Protein AF-H0AAT8-F1 (afdb_monomer)

Radius of gyration: 19.12 Å; Cα contacts (8 Å, |Δi|>4): 166; chains: 1; bounding box: 46×28×53 Å

Structure (mmCIF, N/CA/C/O backbone):
data_AF-H0AAT8-F1
#
_entry.id   AF-H0AAT8-F1
#
loop_
_atom_site.group_PDB
_atom_site.id
_atom_site.type_symbol
_atom_site.label_atom_id
_atom_site.label_alt_id
_atom_site.label_comp_id
_atom_site.label_asym_id
_atom_site.label_entity_id
_atom_site.label_seq_id
_atom_site.pdbx_PDB_ins_code
_atom_site.Cartn_x
_atom_site.Cartn_y
_atom_site.Cartn_z
_atom_site.occupancy
_atom_site.B_iso_or_equiv
_atom_site.auth_seq_id
_atom_site.auth_comp_id
_atom_site.auth_asym_id
_atom_site.auth_atom_id
_atom_site.pdbx_PDB_model_num
ATOM 1 N N . MET A 1 1 ? 28.152 -12.331 -23.066 1.00 56.78 1 MET A N 1
ATOM 2 C CA . MET A 1 1 ? 27.597 -12.400 -21.695 1.00 56.78 1 MET A CA 1
ATOM 3 C C . MET A 1 1 ? 26.799 -11.147 -21.326 1.00 56.78 1 MET A C 1
ATOM 5 O O . MET A 1 1 ? 25.687 -11.309 -20.855 1.00 56.78 1 MET A O 1
ATOM 9 N N . GLY A 1 2 ? 27.285 -9.927 -21.614 1.00 63.47 2 GLY A N 1
ATOM 10 C CA . GLY A 1 2 ? 26.558 -8.679 -21.300 1.00 63.47 2 GLY A CA 1
ATOM 11 C C . GLY A 1 2 ? 25.195 -8.496 -21.989 1.00 63.47 2 GLY A C 1
ATOM 12 O O . GLY A 1 2 ? 24.246 -8.099 -21.330 1.00 63.47 2 GLY A O 1
ATOM 13 N N . LYS A 1 3 ? 25.063 -8.867 -23.273 1.00 68.31 3 LYS A N 1
ATOM 14 C CA . LYS A 1 3 ? 23.807 -8.696 -24.032 1.00 68.31 3 LYS A CA 1
ATOM 15 C C . LYS A 1 3 ? 22.627 -9.504 -23.462 1.00 68.31 3 LYS A C 1
ATOM 17 O O . LYS A 1 3 ? 21.559 -8.958 -23.262 1.00 68.31 3 LYS A O 1
ATOM 22 N N . VAL A 1 4 ? 22.867 -10.760 -23.072 1.00 71.00 4 VAL A N 1
ATOM 23 C CA . VAL A 1 4 ? 21.842 -11.650 -22.481 1.00 71.00 4 VAL A CA 1
ATOM 24 C C . VAL A 1 4 ? 21.338 -11.143 -21.124 1.00 71.00 4 VAL A C 1
ATOM 26 O O . VAL A 1 4 ? 20.175 -11.326 -20.785 1.00 71.00 4 VAL A O 1
ATOM 29 N N . LEU A 1 5 ? 22.211 -10.519 -20.326 1.00 75.75 5 LEU A N 1
ATOM 30 C CA . LEU A 1 5 ? 21.809 -9.896 -19.063 1.00 75.75 5 LEU A CA 1
ATOM 31 C C . LEU A 1 5 ? 20.977 -8.636 -19.309 1.00 75.75 5 LEU A C 1
ATOM 33 O O . LEU A 1 5 ? 20.021 -8.413 -18.584 1.00 75.75 5 LEU A O 1
ATOM 37 N N . GLN A 1 6 ? 21.318 -7.848 -20.327 1.00 75.88 6 GLN A N 1
ATOM 38 C CA . GLN A 1 6 ? 20.589 -6.633 -20.673 1.00 75.88 6 GLN A CA 1
ATOM 39 C C . GLN A 1 6 ? 19.187 -6.931 -21.226 1.00 75.88 6 GLN A C 1
ATOM 41 O O . GLN A 1 6 ? 18.229 -6.343 -20.740 1.00 75.88 6 GLN A O 1
ATOM 46 N N . ASP A 1 7 ? 19.051 -7.909 -22.128 1.00 78.25 7 ASP A N 1
ATOM 47 C CA . ASP A 1 7 ? 17.751 -8.309 -22.691 1.00 78.25 7 ASP A CA 1
ATOM 48 C C . ASP A 1 7 ? 16.768 -8.745 -21.578 1.00 78.25 7 ASP A C 1
ATOM 50 O O . ASP A 1 7 ? 15.628 -8.292 -21.519 1.00 78.25 7 ASP A O 1
ATOM 54 N N . ARG A 1 8 ? 17.246 -9.533 -20.602 1.00 88.69 8 ARG A N 1
ATOM 55 C CA . ARG A 1 8 ? 16.446 -9.959 -19.435 1.00 88.69 8 ARG A CA 1
ATOM 56 C C . ARG A 1 8 ? 16.063 -8.816 -18.492 1.00 88.69 8 ARG A C 1
ATOM 58 O O . ARG A 1 8 ? 15.093 -8.934 -17.748 1.00 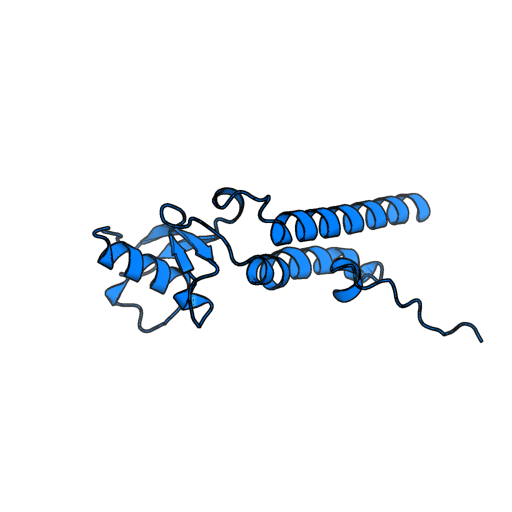88.69 8 ARG A O 1
ATOM 65 N N . ILE A 1 9 ? 16.857 -7.749 -18.454 1.00 91.25 9 ILE A N 1
ATOM 66 C CA . ILE A 1 9 ? 16.570 -6.568 -17.632 1.00 91.25 9 ILE A CA 1
ATOM 67 C C . ILE A 1 9 ? 15.490 -5.710 -18.285 1.00 91.25 9 ILE A C 1
ATOM 69 O O . ILE A 1 9 ? 14.638 -5.176 -17.577 1.00 91.25 9 ILE A O 1
ATOM 73 N N . ASP A 1 10 ? 15.499 -5.612 -19.611 1.00 89.94 10 ASP A N 1
ATOM 74 C CA . ASP A 1 10 ? 14.455 -4.911 -20.350 1.00 89.94 10 ASP A CA 1
ATOM 75 C C . ASP A 1 10 ? 13.112 -5.649 -20.218 1.00 89.94 10 ASP A C 1
ATOM 77 O O . ASP A 1 10 ? 12.110 -5.020 -19.887 1.00 89.94 10 ASP A O 1
ATOM 81 N N . GLU A 1 11 ? 13.105 -6.984 -20.324 1.00 92.81 11 GLU A N 1
ATOM 82 C CA . GLU A 1 11 ? 11.926 -7.812 -20.011 1.00 92.81 11 GLU A CA 1
ATOM 83 C C 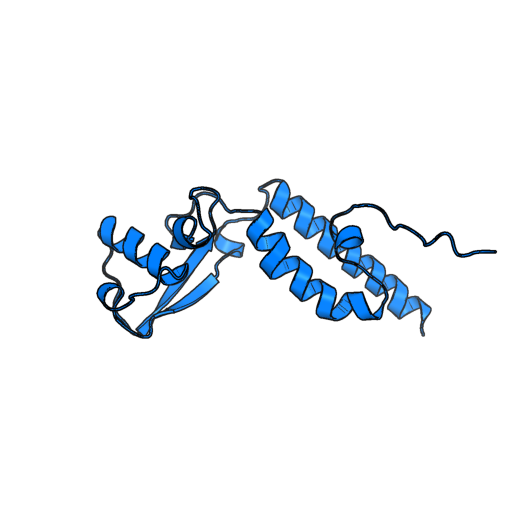. GLU A 1 11 ? 11.415 -7.563 -18.581 1.00 92.81 11 GLU A C 1
ATOM 85 O O . GLU A 1 11 ? 10.229 -7.321 -18.373 1.00 92.81 11 GLU A O 1
ATOM 90 N N . ALA A 1 12 ? 12.310 -7.534 -17.586 1.00 93.56 12 ALA A N 1
ATOM 91 C CA . ALA A 1 12 ? 11.928 -7.249 -16.203 1.00 93.56 12 ALA A CA 1
ATOM 92 C C . ALA A 1 12 ? 11.320 -5.844 -16.025 1.00 93.56 12 ALA A C 1
ATOM 94 O O . ALA A 1 12 ? 10.436 -5.655 -15.190 1.00 93.56 12 ALA A O 1
ATOM 95 N N . ALA A 1 13 ? 11.776 -4.848 -16.790 1.00 94.38 13 ALA A N 1
ATOM 96 C CA . ALA A 1 13 ? 11.188 -3.513 -16.770 1.00 94.38 13 ALA A CA 1
ATOM 97 C C . ALA A 1 13 ? 9.781 -3.490 -17.393 1.00 94.38 13 ALA A C 1
ATOM 99 O O . ALA A 1 13 ? 8.911 -2.782 -16.884 1.00 94.38 13 ALA A O 1
ATOM 100 N N . GLU A 1 14 ? 9.536 -4.270 -18.449 1.00 94.56 14 GLU A N 1
ATOM 101 C CA . GLU A 1 14 ? 8.200 -4.422 -19.042 1.00 94.56 14 GLU A CA 1
ATOM 102 C C . GLU A 1 14 ? 7.217 -5.130 -18.096 1.00 94.56 14 GLU A C 1
ATOM 104 O O . GLU A 1 14 ? 6.066 -4.707 -17.977 1.00 94.56 14 GLU A O 1
ATOM 109 N N . GLU A 1 15 ? 7.666 -6.125 -17.329 1.00 95.69 15 GLU A N 1
ATOM 110 C CA . GLU A 1 15 ? 6.837 -6.764 -16.293 1.00 95.69 15 GLU A CA 1
ATOM 111 C C . GLU A 1 15 ? 6.404 -5.770 -15.202 1.00 95.69 15 GLU A C 1
ATOM 113 O O . GLU A 1 15 ? 5.251 -5.754 -14.755 1.00 95.69 15 GLU A O 1
ATOM 118 N N . VAL A 1 16 ? 7.308 -4.870 -14.799 1.00 96.50 16 VAL A N 1
ATOM 119 C CA . VAL A 1 16 ? 6.986 -3.796 -13.846 1.00 96.50 16 VAL A CA 1
ATOM 120 C C . VAL A 1 16 ? 5.930 -2.852 -14.421 1.00 96.50 16 VAL A C 1
ATOM 122 O O . VAL A 1 16 ? 4.980 -2.507 -13.717 1.00 96.50 16 VAL A O 1
ATOM 125 N N . LYS A 1 17 ? 6.057 -2.451 -15.691 1.00 95.88 17 LYS A N 1
ATOM 126 C CA . LYS A 1 17 ? 5.061 -1.596 -16.359 1.00 95.88 17 LYS A CA 1
ATOM 127 C C . LYS A 1 17 ? 3.702 -2.284 -16.448 1.00 95.88 17 LYS A C 1
ATOM 129 O O . LYS A 1 17 ? 2.701 -1.678 -16.080 1.00 95.88 17 LYS A O 1
ATOM 134 N N . THR A 1 18 ? 3.681 -3.561 -16.823 1.00 96.19 18 THR A N 1
ATOM 135 C CA . THR A 1 18 ? 2.461 -4.380 -16.895 1.00 96.19 18 THR A CA 1
ATOM 136 C C . THR A 1 18 ? 1.771 -4.460 -15.531 1.00 96.19 18 THR A C 1
ATOM 138 O O . THR A 1 18 ? 0.559 -4.277 -15.421 1.00 96.19 18 THR A O 1
ATOM 141 N N . THR A 1 19 ? 2.547 -4.636 -14.459 1.00 96.94 19 THR A N 1
ATOM 142 C CA . THR A 1 19 ? 2.032 -4.621 -13.081 1.00 96.94 19 THR A CA 1
ATOM 143 C C . THR A 1 19 ? 1.418 -3.263 -12.718 1.00 96.94 19 THR A C 1
ATOM 145 O O . THR A 1 19 ? 0.339 -3.196 -12.130 1.00 96.94 19 THR A O 1
ATOM 148 N N . ILE A 1 20 ? 2.077 -2.159 -13.087 1.00 96.94 20 ILE A N 1
ATOM 149 C CA . ILE A 1 20 ? 1.574 -0.794 -12.865 1.00 96.94 20 ILE A CA 1
ATOM 150 C C . ILE A 1 20 ? 0.266 -0.556 -13.634 1.00 96.94 20 ILE A C 1
ATOM 152 O O . ILE A 1 20 ? -0.666 0.041 -13.092 1.00 96.94 20 ILE A O 1
ATOM 156 N N . GLU A 1 21 ? 0.167 -1.026 -14.875 1.00 96.69 21 GLU A N 1
ATOM 157 C CA . GLU A 1 21 ? -1.049 -0.934 -15.688 1.00 96.69 21 GLU A CA 1
ATOM 158 C C . GLU A 1 21 ? -2.202 -1.744 -15.089 1.00 96.69 21 GLU A C 1
ATOM 160 O O . GLU A 1 21 ? -3.319 -1.227 -14.989 1.00 96.69 21 GLU A O 1
ATOM 165 N N . ALA A 1 22 ? -1.938 -2.967 -14.619 1.00 97.62 22 ALA A N 1
ATOM 166 C CA . ALA A 1 22 ? -2.928 -3.793 -13.931 1.00 97.62 22 ALA A CA 1
ATOM 167 C C . ALA A 1 22 ? -3.450 -3.106 -12.658 1.00 97.62 22 ALA A C 1
ATOM 169 O O . ALA A 1 22 ? -4.666 -3.020 -12.456 1.00 97.62 22 ALA A O 1
ATOM 170 N N . LEU A 1 23 ? -2.549 -2.535 -11.847 1.00 97.56 23 LEU A N 1
ATOM 171 C CA . LEU A 1 23 ? -2.907 -1.771 -10.651 1.00 97.56 23 LEU A CA 1
ATOM 172 C C . LEU A 1 23 ? -3.775 -0.555 -10.991 1.00 97.56 23 LEU A C 1
ATOM 174 O O . LEU A 1 23 ? -4.831 -0.378 -10.384 1.00 97.56 23 LEU A O 1
ATOM 178 N N . ASN A 1 24 ? -3.373 0.259 -11.970 1.00 96.31 24 ASN A N 1
ATOM 179 C CA . ASN A 1 24 ? -4.136 1.439 -12.390 1.00 96.31 24 ASN A CA 1
ATOM 180 C C . ASN A 1 24 ? -5.521 1.080 -12.943 1.00 96.31 24 ASN A C 1
ATOM 182 O O . ASN A 1 24 ? -6.481 1.815 -12.717 1.00 96.31 24 ASN A O 1
ATOM 186 N N . SER A 1 25 ? -5.628 -0.055 -13.635 1.00 96.31 25 SER A N 1
ATOM 187 C CA . SER A 1 25 ? -6.870 -0.509 -14.267 1.00 96.31 25 SER A CA 1
ATOM 188 C C . SER A 1 25 ? -7.853 -1.165 -13.294 1.00 96.31 25 SER A C 1
ATOM 190 O O . SER A 1 25 ? -8.987 -1.429 -13.678 1.00 96.31 25 SER A O 1
ATOM 192 N N . GLY A 1 26 ? -7.459 -1.417 -12.040 1.00 95.12 26 GLY A N 1
ATOM 193 C CA . GLY A 1 26 ? -8.315 -2.123 -11.080 1.00 95.12 26 GLY A CA 1
ATOM 194 C C . GLY A 1 26 ? -8.331 -3.644 -11.263 1.00 95.12 26 GLY A C 1
ATOM 195 O O . GLY A 1 26 ? -9.226 -4.292 -10.736 1.00 95.12 26 GLY A O 1
ATOM 196 N N . ASN A 1 27 ? -7.383 -4.206 -12.020 1.00 96.44 27 ASN A N 1
ATOM 197 C CA . ASN A 1 27 ? -7.363 -5.624 -12.403 1.00 96.44 27 ASN A CA 1
ATOM 198 C C . ASN A 1 27 ? -6.558 -6.507 -11.432 1.00 96.44 27 ASN A C 1
ATOM 200 O O . ASN A 1 27 ? -6.211 -7.633 -11.779 1.00 96.44 27 ASN A O 1
ATOM 204 N N . VAL A 1 28 ? -6.221 -5.991 -10.250 1.00 97.25 28 VAL A N 1
ATOM 205 C CA . VAL A 1 28 ? -5.527 -6.734 -9.190 1.00 97.25 28 VAL A CA 1
ATOM 206 C C . VAL A 1 28 ? -6.513 -6.987 -8.056 1.00 97.25 28 VAL A C 1
ATOM 208 O O . VAL A 1 28 ? -7.252 -6.078 -7.676 1.00 97.25 28 VAL A O 1
ATOM 211 N N . ASP A 1 29 ? -6.542 -8.209 -7.529 1.00 97.19 29 ASP A N 1
ATOM 212 C CA . ASP A 1 29 ? -7.391 -8.538 -6.387 1.00 97.19 29 ASP A CA 1
ATOM 213 C C . ASP A 1 29 ? -6.876 -7.823 -5.125 1.00 97.19 29 ASP A C 1
ATOM 215 O O . ASP A 1 29 ? -5.669 -7.707 -4.900 1.00 97.19 29 ASP A O 1
ATOM 219 N N . VAL A 1 30 ? -7.786 -7.340 -4.279 1.00 96.56 30 VAL A N 1
ATOM 220 C CA . VAL A 1 30 ? -7.428 -6.752 -2.980 1.00 96.56 30 VAL A CA 1
ATOM 221 C C . VAL A 1 30 ? -6.694 -7.758 -2.090 1.00 96.56 30 VAL A C 1
ATOM 223 O O . VAL A 1 30 ? -5.814 -7.363 -1.324 1.00 96.56 30 VAL A O 1
ATOM 226 N N . GLU A 1 31 ? -6.990 -9.052 -2.235 1.00 96.69 31 GLU A N 1
ATOM 227 C CA . GLU A 1 31 ? -6.315 -10.132 -1.514 1.00 96.69 31 GLU A CA 1
ATOM 228 C C . GLU A 1 31 ? -4.822 -10.235 -1.869 1.00 96.69 31 GLU A C 1
ATOM 230 O O . GLU A 1 31 ? -4.009 -10.607 -1.019 1.00 96.69 31 GLU A O 1
ATOM 235 N N . ASP A 1 32 ? -4.421 -9.832 -3.075 1.00 96.69 32 ASP A N 1
ATOM 236 C CA . ASP A 1 32 ? -3.012 -9.810 -3.489 1.00 96.69 32 ASP A CA 1
ATOM 237 C C . ASP A 1 32 ? -2.256 -8.583 -2.942 1.00 96.69 32 ASP A C 1
ATOM 239 O O . ASP A 1 32 ? -1.031 -8.496 -3.039 1.00 96.69 32 ASP A O 1
ATOM 243 N N . LEU A 1 33 ? -2.972 -7.631 -2.332 1.00 97.62 33 LEU A N 1
ATOM 244 C CA . LEU A 1 33 ? -2.450 -6.346 -1.849 1.00 97.62 33 LEU A CA 1
ATOM 245 C C . LEU A 1 33 ? -2.399 -6.238 -0.319 1.00 97.62 33 LEU A C 1
ATOM 247 O O . LEU A 1 33 ? -2.195 -5.144 0.231 1.00 97.62 33 LEU A O 1
ATOM 251 N N . LYS A 1 34 ? -2.557 -7.372 0.369 1.00 97.81 34 LYS A N 1
ATOM 252 C CA . LYS A 1 34 ? -2.523 -7.476 1.828 1.00 97.81 34 LYS A CA 1
ATOM 253 C C . LYS A 1 34 ? -1.189 -7.032 2.411 1.00 97.81 34 LYS A C 1
ATOM 255 O O . LYS A 1 34 ? -0.127 -7.564 2.088 1.00 97.81 34 LYS A O 1
ATOM 260 N N . ILE A 1 35 ? -1.261 -6.104 3.357 1.00 97.94 35 ILE A N 1
ATOM 261 C CA . ILE A 1 35 ? -0.137 -5.702 4.194 1.00 97.94 35 ILE A CA 1
ATOM 262 C C . ILE A 1 35 ? -0.338 -6.333 5.566 1.00 97.94 35 ILE A C 1
ATOM 264 O O . ILE A 1 35 ? -1.280 -5.996 6.279 1.00 97.94 35 ILE A O 1
ATOM 268 N N . TYR A 1 36 ? 0.565 -7.232 5.945 1.00 97.19 36 TYR A N 1
ATOM 269 C CA . TYR A 1 36 ? 0.529 -7.888 7.248 1.00 97.19 36 TYR A CA 1
ATOM 270 C C . TYR A 1 36 ? 1.270 -7.066 8.297 1.00 97.19 36 TYR A C 1
ATOM 272 O O . TYR A 1 36 ? 2.350 -6.528 8.042 1.00 97.19 36 TYR A O 1
ATOM 280 N N . THR A 1 37 ? 0.724 -7.012 9.507 1.00 94.75 37 THR A N 1
ATOM 281 C CA . THR A 1 37 ? 1.433 -6.498 10.679 1.00 94.75 37 THR A CA 1
ATOM 282 C C . THR A 1 37 ? 0.956 -7.189 11.944 1.00 94.75 37 THR A C 1
ATOM 284 O O . THR A 1 37 ? -0.197 -7.599 12.038 1.00 94.75 37 THR A O 1
ATOM 287 N N . THR A 1 38 ? 1.823 -7.260 12.948 1.00 93.69 38 THR A N 1
ATOM 288 C CA . THR A 1 38 ? 1.450 -7.715 14.289 1.00 93.69 38 THR A CA 1
ATOM 289 C C . THR A 1 38 ? 1.219 -6.512 15.190 1.00 93.69 38 THR A C 1
ATOM 291 O O . THR A 1 38 ? 2.052 -5.604 15.247 1.00 93.69 38 THR A O 1
ATOM 294 N N . LEU A 1 39 ? 0.083 -6.495 15.885 1.00 89.88 39 LEU A N 1
ATOM 295 C CA . LEU A 1 39 ? -0.193 -5.502 16.915 1.00 89.88 39 LEU A CA 1
ATOM 296 C C . LEU A 1 39 ? 0.670 -5.807 18.137 1.00 89.88 39 LEU A C 1
ATOM 298 O O . LEU A 1 39 ? 0.674 -6.918 18.643 1.00 89.88 39 LEU A O 1
ATOM 302 N N . THR A 1 40 ? 1.419 -4.830 18.621 1.00 87.19 40 THR A N 1
ATOM 303 C CA . THR A 1 40 ? 2.298 -4.979 19.792 1.00 87.19 40 THR A CA 1
ATOM 304 C C . THR A 1 40 ? 1.633 -4.551 21.095 1.00 87.19 40 THR A C 1
ATOM 306 O O . THR A 1 40 ? 2.213 -4.717 22.163 1.00 87.19 40 THR A O 1
ATOM 309 N N . LYS A 1 41 ? 0.441 -3.960 21.009 1.00 86.00 41 LYS A N 1
ATOM 310 C CA . LYS A 1 41 ? -0.377 -3.504 22.133 1.00 86.00 41 LYS A CA 1
ATOM 311 C C . LYS A 1 41 ? -1.845 -3.415 21.705 1.00 86.00 41 LYS A C 1
ATOM 313 O O . LYS A 1 41 ? -2.115 -3.515 20.505 1.00 86.00 41 LYS A O 1
ATOM 318 N N . PRO A 1 42 ? -2.787 -3.231 22.640 1.00 81.81 42 PRO A N 1
ATOM 319 C CA . PRO A 1 42 ? -4.191 -3.047 22.301 1.00 81.81 42 PRO A CA 1
ATOM 320 C C . PRO A 1 42 ? -4.422 -1.819 21.400 1.00 81.81 42 PRO A C 1
ATOM 322 O O . PRO A 1 42 ? -3.723 -0.809 21.556 1.00 81.81 42 PRO A O 1
ATOM 325 N N . PRO A 1 43 ? -5.413 -1.857 20.488 1.00 75.75 43 PRO A N 1
ATOM 326 C CA . PRO A 1 43 ? -5.755 -0.745 19.589 1.00 75.75 43 PRO A CA 1
ATOM 327 C C . PRO A 1 43 ? -5.986 0.594 20.307 1.00 75.75 43 PRO A C 1
ATOM 329 O O . PRO A 1 43 ? -5.566 1.652 19.825 1.00 75.75 43 PRO A O 1
ATOM 332 N N . GLU A 1 44 ? -6.583 0.535 21.498 1.00 79.62 44 GLU A N 1
ATOM 333 C CA . GLU A 1 44 ? -6.878 1.669 22.381 1.00 79.62 44 GLU A CA 1
ATOM 334 C C . GLU A 1 44 ? -5.615 2.386 22.895 1.00 79.62 44 GLU A C 1
ATOM 336 O O . GLU A 1 44 ? -5.624 3.597 23.117 1.00 79.62 44 GLU A O 1
ATOM 341 N N . GLU A 1 45 ? -4.496 1.668 23.027 1.00 83.69 45 GLU A N 1
ATOM 342 C CA . GLU A 1 45 ? -3.228 2.198 23.544 1.00 83.69 45 GLU A CA 1
ATOM 343 C C . GLU A 1 45 ? -2.345 2.839 22.457 1.00 83.69 45 GLU A C 1
ATOM 345 O O . GLU A 1 45 ? -1.253 3.374 22.722 1.00 83.69 45 GLU A O 1
ATOM 350 N N . TYR A 1 46 ? -2.769 2.786 21.194 1.00 79.88 46 TYR A N 1
ATOM 351 C CA . TYR A 1 46 ? -2.080 3.486 20.118 1.00 79.88 46 TYR A CA 1
ATOM 352 C C . TYR A 1 46 ? -2.513 4.953 20.053 1.00 79.88 46 TYR A C 1
ATOM 354 O O . TYR A 1 46 ? -3.535 5.309 19.464 1.00 79.88 46 TYR A O 1
ATOM 362 N N . GLY A 1 47 ? -1.646 5.827 20.571 1.00 70.38 47 GLY A N 1
ATOM 363 C CA . GLY A 1 47 ? -1.722 7.276 20.351 1.00 70.38 47 GLY A CA 1
ATOM 364 C C . GLY A 1 47 ? -1.336 7.723 18.933 1.00 70.38 47 GLY A C 1
ATOM 365 O O . GLY A 1 47 ? -1.391 8.912 18.635 1.00 70.38 47 GLY A O 1
ATOM 366 N N . SER A 1 48 ? -0.916 6.795 18.063 1.00 73.44 48 SER A N 1
ATOM 367 C CA . SER A 1 48 ? -0.570 7.077 16.671 1.00 73.44 48 SER A CA 1
ATOM 368 C C . SER A 1 48 ? -1.748 6.824 15.733 1.00 73.44 48 SER A C 1
ATOM 370 O O . SER A 1 48 ? -2.549 5.911 15.926 1.00 73.44 48 SER A O 1
ATOM 372 N N . THR A 1 49 ? -1.802 7.608 14.661 1.00 82.00 49 THR A N 1
ATOM 373 C CA . THR A 1 49 ? -2.697 7.414 13.517 1.00 82.00 49 THR A CA 1
ATOM 374 C C . THR A 1 49 ? -2.004 6.561 12.458 1.00 82.00 49 THR A C 1
ATOM 376 O O . THR A 1 49 ? -1.986 6.922 11.290 1.00 82.00 49 THR A O 1
ATOM 379 N N . ALA A 1 50 ? -1.319 5.476 12.831 1.00 91.00 50 ALA A N 1
ATOM 380 C CA . ALA A 1 50 ? -0.661 4.622 11.838 1.00 91.00 50 ALA A CA 1
ATOM 381 C C . ALA A 1 50 ? -1.710 3.835 11.018 1.00 91.00 50 ALA A C 1
ATOM 383 O O . ALA A 1 50 ? -2.765 3.515 11.564 1.00 91.00 50 ALA A O 1
ATOM 384 N N . PRO A 1 51 ? -1.439 3.467 9.750 1.00 94.56 51 PRO A N 1
ATOM 385 C CA . PRO A 1 51 ? -2.438 2.817 8.896 1.00 94.56 51 PRO A CA 1
ATOM 386 C C . PRO A 1 51 ? -3.055 1.550 9.491 1.00 94.56 51 PRO A C 1
ATOM 388 O O . PRO A 1 51 ? -4.271 1.436 9.583 1.00 94.56 51 PRO A O 1
ATOM 391 N N . HIS A 1 52 ? -2.228 0.636 9.991 1.00 93.06 52 HIS A N 1
ATOM 392 C CA . HIS A 1 52 ? -2.713 -0.586 10.628 1.00 93.06 52 HIS A CA 1
ATOM 393 C C . HIS A 1 52 ? -3.540 -0.331 11.895 1.00 93.06 52 HIS A C 1
ATOM 395 O O . HIS A 1 52 ? -4.498 -1.049 12.155 1.00 93.06 52 HIS A O 1
ATOM 401 N N . VAL A 1 53 ? -3.202 0.704 12.669 1.00 92.50 53 VAL A N 1
ATOM 402 C CA . VAL A 1 53 ? -3.958 1.084 13.870 1.00 92.50 53 VAL A CA 1
ATOM 403 C C . VAL A 1 53 ? -5.340 1.599 13.481 1.00 92.50 53 VAL A C 1
ATOM 405 O O . VAL A 1 53 ? -6.333 1.191 14.073 1.00 92.50 53 VAL A O 1
ATOM 408 N N . GLU A 1 54 ? -5.422 2.481 12.482 1.00 93.62 54 GLU A N 1
ATOM 409 C CA . GLU A 1 54 ? -6.706 3.016 12.018 1.00 93.62 54 GLU A CA 1
ATOM 410 C C . GLU A 1 54 ? -7.581 1.936 11.377 1.00 93.62 54 GLU A C 1
ATOM 412 O O . GLU A 1 54 ? -8.783 1.896 11.643 1.00 93.62 54 GLU A O 1
ATOM 417 N N . ALA A 1 55 ? -6.993 1.009 10.615 1.00 95.56 55 ALA A N 1
ATOM 418 C CA . ALA A 1 55 ? -7.711 -0.146 10.079 1.00 95.56 55 ALA A CA 1
ATOM 419 C C . ALA A 1 55 ? -8.367 -0.976 11.197 1.00 95.56 55 ALA A C 1
ATOM 421 O O . ALA A 1 55 ? -9.547 -1.319 11.104 1.00 95.56 55 ALA A O 1
ATOM 422 N N . VAL A 1 56 ? -7.633 -1.239 12.282 1.00 94.50 56 VAL A N 1
ATOM 423 C CA . VAL A 1 56 ? -8.145 -1.989 13.436 1.00 94.50 56 VAL A CA 1
ATOM 424 C C . VAL A 1 56 ? -9.196 -1.190 14.210 1.00 94.50 56 VAL A C 1
ATOM 426 O O . VAL A 1 56 ? -10.278 -1.707 14.461 1.00 94.50 56 VAL A O 1
ATOM 429 N N . LYS A 1 57 ? -8.966 0.098 14.491 1.00 92.50 57 LYS A N 1
ATOM 430 C CA . LYS A 1 57 ? -9.963 0.966 15.151 1.00 92.50 57 LYS A CA 1
ATOM 431 C C . LYS A 1 57 ? -11.280 1.037 14.374 1.00 92.50 57 LYS A C 1
ATOM 433 O O . LYS A 1 57 ? -12.356 1.132 14.963 1.00 92.50 57 LYS A O 1
ATOM 438 N N . LYS A 1 58 ? -11.229 1.037 13.039 1.00 94.06 58 LYS A N 1
ATOM 439 C CA . LYS A 1 58 ? -12.434 0.979 12.198 1.00 94.06 58 LYS A CA 1
ATOM 440 C C . LYS A 1 58 ? -13.135 -0.372 12.291 1.00 94.06 58 LYS A C 1
ATOM 442 O O . LYS A 1 58 ? -14.361 -0.399 12.338 1.00 94.06 58 LYS A O 1
ATOM 447 N N . ALA A 1 59 ? -12.375 -1.460 12.317 1.00 95.25 59 ALA A N 1
ATOM 448 C CA . ALA A 1 59 ? -12.900 -2.806 12.492 1.00 95.25 59 ALA A CA 1
ATOM 449 C C . ALA A 1 59 ? -13.600 -2.977 13.853 1.00 95.25 59 ALA A C 1
ATOM 451 O O . ALA A 1 59 ? -14.729 -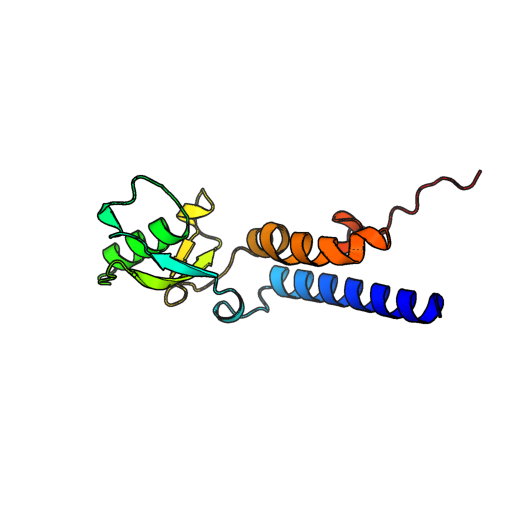3.461 13.905 1.00 95.25 59 ALA A O 1
ATOM 452 N N . GLU A 1 60 ? -13.019 -2.458 14.936 1.00 93.25 60 GLU A N 1
ATOM 453 C CA . GLU A 1 60 ? -13.645 -2.456 16.268 1.00 93.25 60 GLU A CA 1
ATOM 454 C C . GLU A 1 60 ? -14.957 -1.663 16.291 1.00 93.25 60 GLU A C 1
ATOM 456 O O . GLU A 1 60 ? -15.967 -2.122 16.823 1.00 93.25 60 GLU A O 1
ATOM 461 N N . LYS A 1 61 ? -15.004 -0.507 15.612 1.00 93.62 61 LYS A N 1
ATOM 462 C CA . LYS A 1 61 ? -16.254 0.257 15.428 1.00 93.62 61 LYS A CA 1
ATOM 463 C C . LYS A 1 61 ? -17.322 -0.512 14.642 1.00 93.62 61 LYS A C 1
ATOM 465 O O . LYS A 1 61 ? -18.498 -0.171 14.744 1.00 93.62 61 LYS A O 1
ATOM 470 N N . ARG A 1 62 ? -16.931 -1.520 13.853 1.00 96.25 62 ARG A N 1
ATOM 4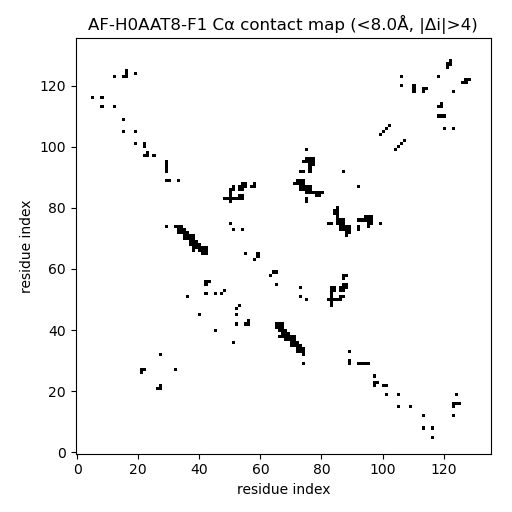71 C CA . ARG A 1 62 ? -17.831 -2.434 13.128 1.00 96.25 62 ARG A CA 1
ATOM 472 C C . ARG A 1 62 ? -18.199 -3.681 13.943 1.00 96.25 62 ARG A C 1
ATOM 474 O O . ARG A 1 62 ? -18.996 -4.482 13.462 1.00 96.25 62 ARG A O 1
ATOM 481 N N . GLY A 1 63 ? -17.685 -3.816 15.167 1.00 95.31 63 GLY A N 1
ATOM 482 C CA . GLY A 1 63 ? -18.006 -4.904 16.091 1.00 95.31 63 GLY A CA 1
ATOM 483 C C . GLY A 1 63 ? -16.973 -6.027 16.151 1.00 95.31 63 GLY A C 1
ATOM 484 O O . GLY A 1 63 ? -17.233 -7.033 16.808 1.00 95.31 63 GLY A O 1
ATOM 485 N N . ASP A 1 64 ? -15.820 -5.879 15.496 1.00 94.19 64 ASP A N 1
ATOM 486 C CA . ASP A 1 64 ? -14.722 -6.825 15.684 1.00 94.19 64 ASP A CA 1
ATOM 487 C C . ASP A 1 64 ? -14.081 -6.676 17.067 1.00 94.19 64 ASP A C 1
ATOM 489 O O . ASP A 1 64 ? -14.018 -5.585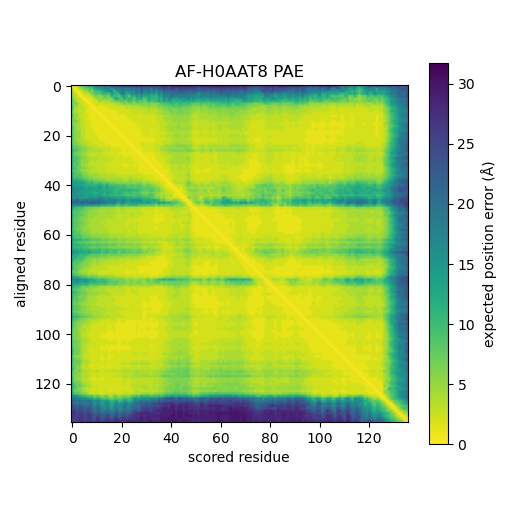 17.630 1.00 94.19 64 ASP A O 1
ATOM 493 N N . SER A 1 65 ? -13.541 -7.778 17.582 1.00 92.06 65 SER A N 1
ATOM 494 C CA . SER A 1 65 ? -12.673 -7.785 18.758 1.00 92.06 65 SER A CA 1
ATOM 495 C C . SER A 1 65 ? -11.298 -8.281 18.328 1.00 92.06 65 SER A C 1
ATOM 497 O O . SER A 1 65 ? -11.175 -9.392 17.809 1.00 92.06 65 SER A O 1
ATOM 499 N N . ILE A 1 66 ? -10.285 -7.423 18.463 1.00 90.75 66 ILE A N 1
ATOM 500 C CA . ILE A 1 66 ? -8.919 -7.694 18.012 1.00 90.75 66 ILE A CA 1
ATOM 501 C C . ILE A 1 66 ? -7.980 -7.456 19.187 1.00 90.75 66 ILE A C 1
ATOM 503 O O . ILE A 1 66 ? -7.831 -6.337 19.672 1.00 90.75 66 ILE A O 1
ATOM 507 N N . GLU A 1 67 ? -7.341 -8.526 19.643 1.00 88.06 67 GLU A N 1
ATOM 508 C CA . GLU A 1 67 ? -6.440 -8.475 20.786 1.00 88.06 67 GLU A CA 1
ATOM 509 C C . GLU A 1 67 ? -5.034 -8.017 20.378 1.00 88.06 67 GLU A C 1
ATOM 511 O O . GLU A 1 67 ? -4.619 -8.117 19.215 1.00 88.06 67 GLU A O 1
ATOM 516 N N . ALA A 1 68 ? -4.270 -7.544 21.363 1.00 87.88 68 ALA A N 1
ATOM 517 C CA . ALA A 1 68 ? -2.834 -7.356 21.203 1.00 87.88 68 ALA A CA 1
ATOM 518 C C . ALA A 1 68 ? -2.161 -8.667 20.760 1.00 87.88 68 ALA A C 1
ATOM 520 O O . ALA A 1 68 ? -2.703 -9.753 20.937 1.00 87.88 68 ALA A O 1
ATOM 521 N N . GLU A 1 69 ? -0.976 -8.561 20.163 1.00 90.50 69 GLU A N 1
ATOM 522 C CA . GLU A 1 69 ? -0.182 -9.697 19.666 1.00 90.50 69 GLU A CA 1
ATOM 523 C C . GLU A 1 69 ? -0.821 -10.461 18.492 1.00 90.50 69 GLU A C 1
ATOM 525 O O . GLU A 1 69 ? -0.235 -11.405 17.963 1.00 90.50 69 GLU A O 1
ATOM 530 N N . THR A 1 70 ? -1.971 -9.995 17.997 1.00 91.94 70 THR A N 1
ATOM 531 C CA . THR A 1 70 ? -2.620 -10.529 16.798 1.00 91.94 70 THR A CA 1
ATOM 532 C C . THR A 1 70 ? -1.949 -10.000 15.532 1.00 91.94 70 THR A C 1
ATOM 534 O O . THR A 1 70 ? -1.698 -8.797 15.390 1.00 91.94 70 THR A O 1
ATOM 537 N N . THR A 1 71 ? -1.687 -10.893 14.574 1.00 95.75 71 THR A N 1
ATOM 538 C CA . THR A 1 71 ? -1.356 -10.503 13.199 1.00 95.75 71 THR A CA 1
ATOM 539 C C . THR A 1 71 ? -2.636 -10.195 12.438 1.00 95.75 71 THR A C 1
ATOM 541 O O . THR A 1 71 ? -3.520 -11.039 12.331 1.00 95.75 71 THR A O 1
ATOM 544 N N . VAL A 1 72 ? -2.706 -8.989 11.887 1.00 96.19 72 VAL A N 1
ATOM 545 C CA . VAL A 1 72 ? -3.797 -8.532 11.029 1.00 96.19 72 VAL A CA 1
ATOM 546 C C . VAL A 1 72 ? -3.263 -8.208 9.643 1.00 96.19 72 VAL A C 1
ATOM 548 O O . VAL A 1 72 ? -2.095 -7.839 9.478 1.00 96.19 72 VAL A O 1
ATOM 551 N N . ASP A 1 73 ? -4.136 -8.306 8.654 1.00 98.00 73 ASP A N 1
ATOM 552 C CA . ASP A 1 73 ? -3.890 -7.857 7.296 1.00 98.00 73 ASP A CA 1
ATOM 553 C C . ASP A 1 73 ? -4.832 -6.712 6.919 1.00 98.00 73 ASP A C 1
ATOM 555 O O . ASP A 1 73 ? -6.016 -6.689 7.268 1.00 98.00 73 ASP A O 1
ATOM 559 N N . TYR A 1 74 ? -4.271 -5.721 6.236 1.00 97.88 74 TYR A N 1
ATOM 560 C CA . TYR A 1 74 ? -4.992 -4.528 5.818 1.00 97.88 74 TYR A CA 1
ATOM 561 C C . TYR A 1 74 ? -4.573 -4.088 4.417 1.00 97.88 74 TYR A C 1
ATOM 563 O O . TYR A 1 74 ? -3.492 -4.423 3.928 1.00 97.88 74 TYR A O 1
ATOM 571 N N . VAL A 1 75 ? -5.433 -3.291 3.792 1.00 98.25 75 VAL A N 1
ATOM 572 C CA . VAL A 1 75 ? -5.254 -2.715 2.458 1.00 98.25 75 VAL A CA 1
ATOM 573 C C . VAL A 1 75 ? -5.425 -1.201 2.542 1.00 98.25 75 VAL A C 1
ATOM 575 O O . VAL A 1 75 ? -6.224 -0.688 3.332 1.00 98.25 75 VAL A O 1
ATOM 578 N N . ILE A 1 76 ? -4.668 -0.462 1.729 1.00 98.44 76 ILE A N 1
ATOM 579 C CA . ILE A 1 76 ? -4.886 0.978 1.552 1.00 98.44 76 ILE A CA 1
ATOM 580 C C . ILE A 1 76 ? -5.915 1.181 0.444 1.00 98.44 76 ILE A C 1
ATOM 582 O O . ILE A 1 76 ? -5.638 0.941 -0.729 1.00 98.44 76 ILE A O 1
ATOM 586 N N . THR A 1 77 ? -7.106 1.629 0.824 1.00 97.75 77 THR A N 1
ATOM 587 C CA . THR A 1 77 ? -8.245 1.871 -0.072 1.00 97.75 77 THR A CA 1
ATOM 588 C C . THR A 1 77 ? -8.238 3.296 -0.632 1.00 97.75 77 THR A C 1
ATOM 590 O O . THR A 1 77 ? -7.464 4.151 -0.207 1.00 97.75 77 THR A O 1
ATOM 593 N N . ARG A 1 78 ? -9.120 3.611 -1.585 1.00 93.94 78 ARG A N 1
ATOM 594 C CA . ARG A 1 78 ? -9.231 4.974 -2.144 1.00 93.94 78 ARG A CA 1
ATOM 595 C C . ARG A 1 78 ? -9.941 5.960 -1.204 1.00 93.94 78 ARG A C 1
ATOM 597 O O . ARG A 1 78 ? -9.858 7.168 -1.422 1.00 93.94 78 ARG A O 1
ATOM 604 N N . GLY A 1 79 ? -10.649 5.478 -0.180 1.00 84.44 79 GLY A N 1
ATOM 605 C CA . GLY A 1 79 ? -11.518 6.294 0.671 1.00 84.44 79 GLY A CA 1
ATOM 606 C C . GLY A 1 79 ? -10.808 6.868 1.895 1.00 84.44 79 GLY A C 1
ATOM 607 O O . GLY A 1 79 ? -10.495 6.133 2.817 1.00 84.44 79 GLY A O 1
ATOM 608 N N . GLY A 1 80 ? -10.594 8.185 1.948 1.00 89.25 80 GLY A N 1
ATOM 609 C CA . GLY A 1 80 ? -9.995 8.855 3.112 1.00 89.25 80 GLY A CA 1
ATOM 610 C C . GLY A 1 80 ? -9.162 10.080 2.736 1.00 89.25 80 GLY A C 1
ATOM 611 O O . GLY A 1 80 ? -8.918 10.332 1.556 1.00 89.25 80 GLY A O 1
ATOM 612 N N . LYS A 1 81 ? -8.730 10.864 3.734 1.00 90.81 81 LYS A N 1
ATOM 613 C CA . LYS A 1 81 ? -7.910 12.075 3.521 1.00 90.81 81 LYS A CA 1
ATOM 614 C C . LYS A 1 81 ? -6.414 11.809 3.677 1.00 90.81 81 LYS A C 1
ATOM 616 O O . LYS A 1 81 ? -5.610 12.425 2.986 1.00 90.81 81 LYS A O 1
ATOM 621 N N . SER A 1 82 ? -6.046 10.894 4.567 1.00 95.00 82 SER A N 1
ATOM 622 C CA . SER A 1 82 ? -4.672 10.437 4.785 1.00 95.00 82 SER A CA 1
ATOM 623 C C . SER A 1 82 ? -4.510 8.954 4.433 1.00 95.00 82 SER A C 1
ATOM 625 O O . SER A 1 82 ? -5.497 8.238 4.284 1.00 95.00 82 SER A O 1
ATOM 627 N N . ILE A 1 83 ? -3.266 8.472 4.319 1.00 95.88 83 ILE A N 1
ATOM 628 C CA . ILE A 1 83 ? -2.973 7.035 4.121 1.00 95.88 83 ILE A CA 1
ATOM 629 C C . ILE A 1 83 ? -3.606 6.202 5.240 1.00 95.88 83 ILE A C 1
ATOM 631 O O . ILE A 1 83 ? -4.124 5.117 5.000 1.00 95.88 83 ILE A O 1
ATOM 635 N N . SER A 1 84 ? -3.603 6.727 6.459 1.00 95.06 84 SER A N 1
ATOM 636 C CA . SER A 1 84 ? -4.166 6.030 7.604 1.00 95.06 84 SER A CA 1
ATOM 637 C C . SER A 1 84 ? -5.685 5.994 7.571 1.00 95.06 84 SER A C 1
ATOM 639 O O . SER A 1 84 ? -6.268 4.940 7.792 1.00 95.06 84 SER A O 1
ATOM 641 N N . ASP A 1 85 ? -6.329 7.098 7.178 1.00 94.81 85 ASP A N 1
ATOM 642 C CA . ASP A 1 85 ? -7.780 7.110 6.954 1.00 94.81 85 ASP A CA 1
ATOM 643 C C . ASP A 1 85 ? -8.195 6.167 5.824 1.00 94.81 85 ASP A C 1
ATOM 645 O O . ASP A 1 85 ? -9.330 5.709 5.807 1.00 94.81 85 ASP A O 1
ATOM 649 N N . LYS A 1 86 ? -7.297 5.900 4.874 1.00 97.12 86 LYS A N 1
ATOM 650 C CA . LYS A 1 86 ? -7.512 4.978 3.755 1.00 97.12 86 LYS A CA 1
ATOM 651 C C . LYS A 1 86 ? -7.357 3.509 4.132 1.00 97.12 86 LYS A C 1
ATOM 653 O O . LYS A 1 86 ? -7.803 2.648 3.378 1.00 97.12 86 LYS A O 1
ATOM 658 N N . ALA A 1 87 ? -6.746 3.206 5.272 1.00 97.44 87 ALA A N 1
ATOM 659 C CA . ALA A 1 87 ? -6.495 1.838 5.688 1.00 97.44 87 ALA A CA 1
ATOM 660 C C . ALA A 1 87 ? -7.784 1.140 6.148 1.00 97.44 87 ALA A C 1
ATOM 662 O O . ALA A 1 87 ? -8.574 1.703 6.910 1.00 97.44 87 ALA A O 1
ATOM 663 N N . GLU A 1 88 ? -7.984 -0.090 5.690 1.00 97.69 88 GLU A N 1
ATOM 664 C CA . GLU A 1 88 ? -9.087 -0.979 6.064 1.00 97.69 88 GLU A CA 1
ATOM 665 C C . GLU A 1 88 ? -8.535 -2.392 6.248 1.00 97.69 88 GLU A C 1
ATOM 667 O O . GLU A 1 88 ? -7.656 -2.794 5.486 1.00 97.69 88 GLU A O 1
ATOM 672 N N . LEU A 1 89 ? -9.043 -3.164 7.218 1.00 97.62 89 LEU A N 1
ATOM 673 C CA . LEU A 1 89 ? -8.745 -4.602 7.232 1.00 97.62 89 LEU A CA 1
ATOM 674 C C . LEU A 1 89 ? -9.217 -5.219 5.916 1.00 97.62 89 LEU A C 1
ATOM 676 O O . LEU A 1 89 ? -10.287 -4.848 5.428 1.00 97.62 89 LEU A O 1
ATOM 680 N N . THR A 1 90 ? -8.457 -6.159 5.357 1.00 97.94 90 THR A N 1
ATOM 681 C CA . THR A 1 90 ? -8.699 -6.661 3.991 1.00 97.94 90 THR A CA 1
ATOM 682 C C . THR A 1 90 ? -10.101 -7.220 3.821 1.00 97.94 90 THR A C 1
ATOM 684 O O . THR A 1 90 ? -10.759 -6.926 2.831 1.00 97.94 90 THR A O 1
ATOM 687 N N . LYS A 1 91 ? -10.629 -7.900 4.847 1.00 97.19 91 LYS A N 1
ATOM 688 C CA . LYS A 1 91 ? -12.009 -8.412 4.860 1.00 97.19 91 LYS A CA 1
ATOM 689 C C . LYS A 1 91 ? -13.101 -7.349 4.652 1.00 97.19 91 LYS A C 1
ATOM 691 O O . LYS A 1 91 ? -14.248 -7.706 4.408 1.00 97.19 91 LYS A O 1
ATOM 696 N N . TYR A 1 92 ? -12.774 -6.065 4.799 1.00 97.50 92 TYR A N 1
ATOM 697 C CA . TYR A 1 92 ? -13.668 -4.932 4.551 1.00 97.50 92 TYR A CA 1
ATOM 698 C C . TYR A 1 92 ? -13.248 -4.067 3.356 1.00 97.50 92 TYR A C 1
ATOM 700 O O . TYR A 1 92 ? -13.908 -3.069 3.063 1.00 97.50 92 TYR A O 1
ATOM 708 N N . ALA A 1 93 ? -12.139 -4.388 2.693 1.00 96.81 93 ALA A N 1
ATOM 709 C CA . ALA A 1 93 ? -11.639 -3.619 1.569 1.00 96.81 93 ALA A CA 1
ATOM 710 C C . ALA A 1 93 ? -12.323 -4.071 0.271 1.00 96.81 93 ALA A C 1
ATOM 712 O O . ALA A 1 93 ? -12.174 -5.205 -0.163 1.00 96.81 93 ALA A O 1
ATOM 713 N N . GLU A 1 94 ? -13.045 -3.161 -0.382 1.00 95.31 94 GLU A N 1
ATOM 714 C CA . GLU A 1 94 ? -13.672 -3.410 -1.694 1.00 95.31 94 GLU A CA 1
ATOM 715 C C . GLU A 1 94 ? -12.845 -2.847 -2.862 1.00 95.31 94 GLU A C 1
ATOM 717 O O . GLU A 1 94 ? -13.152 -3.058 -4.032 1.00 95.31 94 GLU A O 1
ATOM 722 N N . ASN A 1 95 ? -11.830 -2.040 -2.555 1.00 96.56 95 ASN A N 1
ATOM 723 C CA . ASN A 1 95 ? -10.982 -1.368 -3.531 1.00 96.56 95 ASN A CA 1
ATOM 724 C C . ASN A 1 95 ? -9.614 -1.046 -2.925 1.00 96.56 95 ASN A C 1
ATOM 726 O O . ASN A 1 95 ? -9.415 -1.149 -1.716 1.00 96.56 95 ASN A O 1
ATOM 730 N N . TYR A 1 96 ? -8.695 -0.582 -3.768 1.00 98.12 96 TYR A N 1
ATOM 731 C CA . TYR A 1 96 ? -7.353 -0.184 -3.363 1.00 98.12 96 TYR A CA 1
ATOM 732 C C . TYR A 1 96 ? -6.909 1.123 -4.034 1.00 98.12 96 TYR A C 1
ATOM 734 O O . TYR A 1 96 ? -7.316 1.468 -5.150 1.00 98.12 96 TYR A O 1
ATOM 742 N N . ASP A 1 97 ? -6.044 1.864 -3.350 1.00 97.94 97 ASP A N 1
ATOM 743 C CA . ASP A 1 97 ? -5.367 3.045 -3.874 1.00 97.94 97 ASP A CA 1
ATOM 744 C C . ASP A 1 97 ? -4.170 2.623 -4.734 1.00 97.94 97 ASP A C 1
ATOM 746 O O . ASP A 1 97 ? -3.074 2.382 -4.232 1.00 97.94 97 ASP A O 1
ATOM 750 N N . ALA A 1 98 ? -4.385 2.515 -6.046 1.00 97.56 98 ALA A N 1
ATOM 751 C CA . ALA A 1 98 ? -3.349 2.095 -6.987 1.00 97.56 98 ALA A CA 1
ATOM 752 C C . ALA A 1 98 ? -2.076 2.949 -6.876 1.00 97.56 98 ALA A C 1
ATOM 754 O O . ALA A 1 98 ? -0.973 2.404 -6.886 1.00 97.56 98 ALA A O 1
ATOM 755 N N . GLU A 1 99 ? -2.217 4.269 -6.711 1.00 96.75 99 GLU A N 1
ATOM 756 C CA . GLU A 1 99 ? -1.075 5.173 -6.590 1.00 96.75 99 GLU A CA 1
ATOM 757 C C . GLU A 1 99 ? -0.250 4.843 -5.345 1.00 96.75 99 GLU A C 1
ATOM 759 O O . GLU A 1 99 ? 0.975 4.773 -5.433 1.00 96.75 99 GLU A O 1
ATOM 764 N N . TYR A 1 100 ? -0.898 4.540 -4.215 1.00 97.81 100 TYR A N 1
ATOM 765 C CA . TYR A 1 100 ? -0.194 4.107 -3.009 1.00 97.81 100 TYR A CA 1
ATOM 766 C C . TYR A 1 100 ? 0.691 2.878 -3.270 1.00 97.81 100 TYR A C 1
ATOM 768 O O . TYR A 1 100 ? 1.879 2.907 -2.942 1.00 97.81 100 TYR A O 1
ATOM 776 N N . TYR A 1 101 ? 0.151 1.820 -3.877 1.00 98.12 101 TYR A N 1
ATOM 777 C CA . TYR A 1 101 ? 0.901 0.581 -4.119 1.00 98.12 101 TYR A CA 1
ATOM 778 C C . TYR A 1 101 ? 2.008 0.763 -5.162 1.00 98.12 101 TYR A C 1
ATOM 780 O O . TYR A 1 101 ? 3.133 0.296 -4.962 1.00 98.12 101 TYR A O 1
ATOM 788 N N . ILE A 1 102 ? 1.735 1.506 -6.236 1.00 97.69 102 ILE A N 1
ATOM 789 C CA . ILE A 1 102 ? 2.727 1.824 -7.269 1.00 97.69 102 ILE A CA 1
ATOM 790 C C . ILE A 1 102 ? 3.909 2.588 -6.657 1.00 97.69 102 ILE A C 1
ATOM 792 O O . ILE A 1 102 ? 5.067 2.219 -6.860 1.00 97.69 102 ILE A O 1
ATOM 796 N N . GLU A 1 103 ? 3.625 3.633 -5.882 1.00 97.12 103 GLU A N 1
ATOM 797 C CA . GLU A 1 103 ? 4.628 4.560 -5.355 1.00 97.12 103 GLU A CA 1
ATOM 798 C C . GLU A 1 103 ? 5.406 4.006 -4.159 1.00 97.12 103 GLU A C 1
ATOM 800 O O . GLU A 1 103 ? 6.595 4.297 -4.017 1.00 97.12 103 GLU A O 1
ATOM 805 N N . ASN A 1 104 ? 4.764 3.203 -3.307 1.00 97.00 104 ASN A N 1
ATOM 806 C CA . ASN A 1 104 ? 5.358 2.745 -2.048 1.00 97.00 104 ASN A CA 1
ATOM 807 C C . ASN A 1 104 ? 5.841 1.291 -2.088 1.00 97.00 104 ASN A C 1
ATOM 809 O O . ASN A 1 104 ? 6.680 0.923 -1.265 1.00 97.00 104 ASN A O 1
ATOM 813 N N . GLN A 1 105 ? 5.356 0.470 -3.025 1.00 95.75 105 GLN A N 1
ATOM 814 C CA . GLN A 1 105 ? 5.706 -0.951 -3.089 1.00 95.75 105 GLN A CA 1
ATOM 815 C C . GLN A 1 105 ? 6.352 -1.330 -4.421 1.00 95.75 105 GLN A C 1
ATOM 817 O O . GLN A 1 105 ? 7.493 -1.789 -4.422 1.00 95.75 105 GLN A O 1
ATOM 822 N N . VAL A 1 106 ? 5.697 -1.077 -5.557 1.00 96.94 106 VAL A N 1
ATOM 823 C CA . VAL A 1 106 ? 6.194 -1.545 -6.863 1.00 96.94 106 VAL A CA 1
ATOM 824 C C . VAL A 1 106 ? 7.471 -0.811 -7.279 1.00 96.94 106 VAL A C 1
ATOM 826 O O . VAL A 1 106 ? 8.521 -1.432 -7.458 1.00 96.94 106 VAL A O 1
ATOM 829 N N . ILE A 1 107 ? 7.421 0.519 -7.390 1.00 97.25 107 ILE A N 1
ATOM 830 C CA . ILE A 1 107 ? 8.550 1.325 -7.878 1.00 97.25 107 ILE A CA 1
ATOM 831 C C . ILE A 1 107 ? 9.780 1.213 -6.966 1.00 97.25 107 ILE A C 1
ATOM 833 O O . ILE A 1 107 ? 10.872 0.969 -7.489 1.00 97.25 107 ILE A O 1
ATOM 837 N N . PRO A 1 108 ? 9.672 1.369 -5.628 1.00 97.25 108 PRO A N 1
ATOM 838 C CA . PRO A 1 108 ? 10.844 1.302 -4.763 1.00 97.25 108 PRO A CA 1
ATOM 839 C C . PRO A 1 108 ? 11.537 -0.058 -4.823 1.00 97.25 108 PRO A C 1
ATOM 841 O O . PRO A 1 108 ? 12.764 -0.111 -4.790 1.00 97.25 108 PRO A O 1
ATOM 844 N N . VAL A 1 109 ? 10.771 -1.149 -4.935 1.00 96.19 109 VAL A N 1
ATOM 845 C CA . VAL A 1 109 ? 11.319 -2.506 -5.052 1.00 96.19 109 VAL A CA 1
ATOM 846 C C . VAL A 1 109 ? 11.993 -2.694 -6.410 1.00 96.19 109 VAL A C 1
ATOM 848 O O . VAL A 1 109 ? 13.156 -3.095 -6.446 1.00 96.19 109 VAL A O 1
ATOM 851 N N . ALA A 1 110 ? 11.323 -2.335 -7.508 1.00 96.50 110 ALA A N 1
ATOM 852 C CA . ALA A 1 110 ? 11.871 -2.454 -8.859 1.00 96.50 110 ALA A CA 1
ATOM 853 C C . ALA A 1 110 ? 13.185 -1.668 -9.025 1.00 96.50 110 ALA A C 1
ATOM 855 O O . ALA A 1 110 ? 14.177 -2.182 -9.550 1.00 96.50 110 ALA A O 1
ATOM 856 N N . LEU A 1 111 ? 13.241 -0.439 -8.502 1.00 96.00 111 LEU A N 1
ATOM 857 C CA . LEU A 1 111 ? 14.425 0.414 -8.600 1.00 96.00 111 LEU A CA 1
ATOM 858 C C . LEU A 1 111 ? 15.626 -0.091 -7.792 1.00 96.00 111 LEU A C 1
ATOM 860 O O . LEU A 1 111 ? 16.746 0.298 -8.118 1.00 96.00 111 LEU A O 1
ATOM 864 N N . ARG A 1 112 ? 15.458 -0.970 -6.791 1.00 94.94 112 ARG A N 1
ATOM 865 C CA . ARG A 1 112 ? 16.617 -1.600 -6.121 1.00 94.94 112 ARG A CA 1
ATOM 866 C C . ARG A 1 112 ? 17.470 -2.409 -7.097 1.00 94.94 112 ARG A C 1
ATOM 868 O O . ARG A 1 112 ? 18.673 -2.521 -6.885 1.00 94.94 112 ARG A O 1
ATOM 875 N N . VAL A 1 113 ? 16.856 -2.939 -8.155 1.00 92.25 113 VAL A N 1
ATOM 876 C CA . VAL A 1 113 ? 17.523 -3.760 -9.172 1.00 92.25 113 VAL A CA 1
ATOM 877 C C . VAL A 1 113 ? 17.772 -2.951 -10.444 1.00 92.25 113 VAL A C 1
ATOM 879 O O . VAL A 1 113 ? 18.911 -2.830 -10.891 1.00 92.25 113 VAL A O 1
ATOM 882 N N . LEU A 1 114 ? 16.727 -2.345 -11.011 1.00 93.62 114 LEU A N 1
ATOM 883 C CA . LEU A 1 114 ? 16.773 -1.765 -12.358 1.00 93.62 114 LEU A CA 1
ATOM 884 C C . LEU A 1 114 ? 17.580 -0.461 -12.436 1.00 93.62 114 LEU A C 1
ATOM 886 O O . LEU A 1 114 ? 18.130 -0.133 -13.488 1.00 93.62 114 LEU A O 1
ATOM 890 N N . LYS A 1 115 ? 17.729 0.261 -11.318 1.00 93.56 115 LYS A N 1
ATOM 891 C CA . LYS A 1 115 ? 18.488 1.520 -11.280 1.00 93.56 115 LYS A CA 1
ATOM 892 C C . LYS A 1 115 ? 19.957 1.337 -11.667 1.00 93.56 115 LYS A C 1
ATOM 894 O O . LYS A 1 115 ? 20.531 2.221 -12.295 1.00 93.56 115 LYS A O 1
ATOM 899 N N . VAL A 1 116 ? 20.563 0.193 -11.336 1.00 91.81 116 VAL A N 1
ATOM 900 C CA . VAL A 1 116 ? 21.958 -0.124 -11.706 1.00 91.81 116 VAL A CA 1
ATOM 901 C C . VAL A 1 116 ? 22.125 -0.243 -13.227 1.00 91.81 116 VAL A C 1
ATOM 903 O O . VAL A 1 116 ? 23.204 0.014 -13.751 1.00 91.81 116 VAL A O 1
ATOM 906 N N . PHE A 1 117 ? 21.043 -0.551 -13.942 1.00 90.56 117 PHE A N 1
ATOM 907 C CA . PHE A 1 117 ? 20.991 -0.644 -15.401 1.00 90.56 117 PHE A CA 1
ATOM 908 C C . PHE A 1 117 ? 20.490 0.649 -16.069 1.00 90.56 117 PHE A C 1
ATOM 910 O O . PHE A 1 117 ? 20.211 0.669 -17.266 1.00 90.56 117 PHE A O 1
ATOM 917 N N . GLY A 1 118 ? 20.388 1.740 -15.303 1.00 91.06 118 GLY A N 1
ATOM 918 C CA . GLY A 1 118 ? 20.040 3.067 -15.808 1.00 91.06 118 GLY A CA 1
ATOM 919 C C . GLY A 1 118 ? 18.544 3.361 -15.891 1.00 91.06 118 GLY A C 1
ATOM 920 O O . GLY A 1 118 ? 18.192 4.403 -16.431 1.00 91.06 118 GLY A O 1
ATOM 921 N N . TYR A 1 119 ? 17.678 2.493 -15.358 1.00 93.38 119 TYR A N 1
ATOM 922 C CA . TYR A 1 119 ? 16.243 2.767 -15.288 1.00 93.38 119 TYR A CA 1
ATOM 923 C C . TYR A 1 119 ? 15.905 3.787 -14.198 1.00 93.38 119 TYR A C 1
ATOM 925 O O . TYR A 1 119 ? 16.445 3.778 -13.086 1.00 93.38 119 TYR A O 1
ATOM 933 N N . THR A 1 120 ? 14.938 4.634 -14.510 1.00 94.81 120 THR A N 1
ATOM 934 C CA . THR A 1 120 ? 14.399 5.687 -13.662 1.00 94.81 120 THR A CA 1
ATOM 935 C C . THR A 1 120 ? 12.944 5.410 -13.314 1.00 94.81 120 THR A C 1
ATOM 937 O O . THR A 1 120 ? 12.247 4.623 -13.952 1.00 94.81 120 THR A O 1
ATOM 940 N N . LYS A 1 121 ? 12.461 6.099 -12.280 1.00 93.88 121 LYS A N 1
ATOM 941 C CA . LYS A 1 121 ? 11.058 6.041 -11.870 1.00 93.88 121 LYS A CA 1
ATOM 942 C C . LYS A 1 121 ? 10.102 6.394 -13.014 1.00 93.88 121 LYS A C 1
ATOM 944 O O . LYS A 1 121 ? 9.103 5.708 -13.194 1.00 93.88 121 LYS A O 1
ATOM 949 N N . ASP A 1 122 ? 10.389 7.461 -13.755 1.00 92.50 122 ASP A N 1
ATOM 950 C CA . ASP A 1 122 ? 9.500 7.946 -14.813 1.00 92.50 122 ASP A CA 1
ATOM 951 C C . ASP A 1 122 ? 9.412 6.955 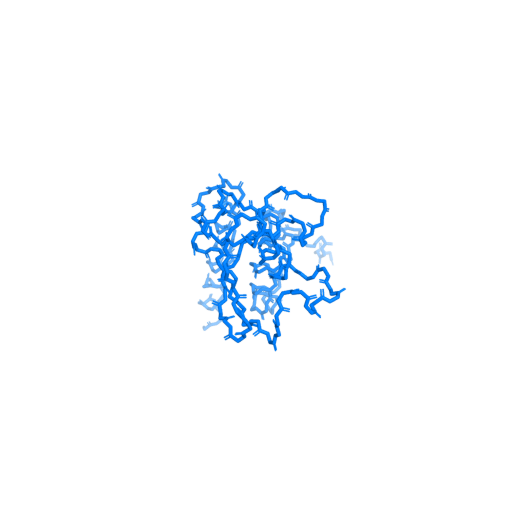-15.982 1.00 92.50 122 ASP A C 1
ATOM 953 O O . ASP A 1 122 ? 8.307 6.684 -16.454 1.00 92.50 122 ASP A O 1
ATOM 957 N N . GLU A 1 123 ? 10.533 6.327 -16.357 1.00 90.94 123 GLU A N 1
ATOM 958 C CA . GLU A 1 123 ? 10.556 5.264 -17.372 1.00 90.94 123 GLU A CA 1
ATOM 959 C C . GLU A 1 123 ? 9.699 4.059 -16.963 1.00 90.94 123 GLU A C 1
ATOM 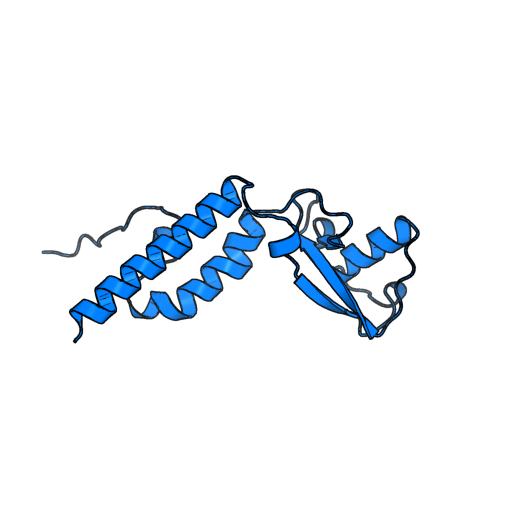961 O O . GLU A 1 123 ? 8.959 3.524 -17.789 1.00 90.94 123 GLU A O 1
ATOM 966 N N . LEU A 1 124 ? 9.751 3.651 -15.688 1.00 92.38 124 LEU A N 1
ATOM 967 C CA . LEU A 1 124 ? 8.914 2.560 -15.169 1.00 92.38 124 LEU A CA 1
ATOM 968 C C . LEU A 1 124 ? 7.430 2.938 -15.104 1.00 92.38 124 LEU A C 1
ATOM 970 O O . LEU A 1 124 ? 6.577 2.073 -15.245 1.00 92.38 124 LEU A O 1
ATOM 974 N N . LYS A 1 125 ? 7.102 4.225 -14.944 1.00 90.19 125 LYS A N 1
ATOM 975 C CA . LYS A 1 125 ? 5.717 4.726 -15.008 1.00 90.19 125 LYS A CA 1
ATOM 976 C C . LYS A 1 125 ? 5.207 4.930 -16.441 1.00 90.19 125 LYS A C 1
ATOM 978 O O . LYS A 1 125 ? 4.126 5.488 -16.613 1.00 90.19 125 LYS A O 1
ATOM 983 N N . GLY A 1 126 ? 5.976 4.549 -17.464 1.00 79.31 126 GLY A N 1
ATOM 984 C CA . GLY A 1 126 ? 5.586 4.702 -18.868 1.00 79.31 126 GLY A CA 1
ATOM 985 C C . GLY A 1 126 ? 5.700 6.133 -19.406 1.00 79.31 126 GLY A C 1
ATOM 986 O O . GLY A 1 126 ? 5.308 6.395 -20.543 1.00 79.31 126 GLY A O 1
ATOM 987 N N . LYS A 1 127 ? 6.275 7.074 -18.642 1.00 69.62 127 LYS A N 1
ATOM 988 C CA . LYS A 1 127 ? 6.701 8.363 -19.199 1.00 69.62 127 LYS A CA 1
ATOM 989 C C . LYS A 1 127 ? 7.980 8.074 -19.980 1.00 69.62 127 LYS A C 1
ATOM 991 O O . LYS A 1 127 ? 8.980 7.691 -19.385 1.00 69.62 127 LYS A O 1
ATOM 996 N N . GLY A 1 128 ? 7.895 8.131 -21.309 1.00 54.50 128 GLY A N 1
ATOM 997 C CA . GLY A 1 128 ? 8.903 7.595 -22.228 1.00 54.50 128 GLY A CA 1
ATOM 998 C C . GLY A 1 128 ? 10.359 7.921 -21.872 1.00 54.50 128 GLY A C 1
ATOM 999 O O . GLY A 1 128 ? 10.659 8.940 -21.252 1.00 54.50 128 GLY A O 1
ATOM 1000 N N . ARG A 1 129 ? 11.269 7.046 -22.313 1.00 51.94 129 ARG A N 1
ATOM 1001 C CA . ARG A 1 129 ? 12.720 7.185 -22.153 1.00 51.94 129 ARG A CA 1
ATOM 1002 C C . ARG A 1 129 ? 13.171 8.542 -22.706 1.00 51.94 129 ARG A C 1
ATOM 1004 O O . ARG A 1 129 ? 13.280 8.704 -23.920 1.00 51.94 129 ARG A O 1
ATOM 1011 N N . GLN A 1 130 ? 13.446 9.528 -21.849 1.00 50.66 130 GLN A N 1
ATOM 1012 C CA . GLN A 1 130 ? 14.246 10.675 -22.273 1.00 50.66 130 GLN A CA 1
ATOM 1013 C C . GLN A 1 130 ? 15.678 10.170 -22.435 1.00 50.66 130 GLN A C 1
ATOM 1015 O O . GLN A 1 130 ? 16.497 10.256 -21.523 1.00 50.66 130 GLN A O 1
ATOM 1020 N N . SER A 1 131 ? 15.984 9.615 -23.610 1.00 47.47 131 SER A N 1
ATOM 1021 C CA . SER A 1 131 ? 17.361 9.526 -24.076 1.00 47.47 131 SER A CA 1
ATOM 1022 C C . SER A 1 131 ? 17.923 10.939 -24.010 1.00 47.47 131 SER A C 1
ATOM 1024 O O . SER A 1 131 ? 17.471 11.823 -24.738 1.00 47.47 131 SER A O 1
ATOM 1026 N N . GLY A 1 132 ? 18.841 11.174 -23.071 1.00 45.44 132 GLY A N 1
ATOM 1027 C CA . GLY A 1 132 ? 19.512 12.455 -22.945 1.00 45.44 132 GLY A CA 1
ATOM 1028 C C . GLY A 1 132 ? 20.039 12.871 -24.313 1.00 45.44 132 GLY A C 1
ATOM 1029 O O . GLY A 1 132 ? 20.783 12.125 -24.951 1.00 45.44 132 GLY A O 1
ATOM 1030 N N . LEU A 1 133 ? 19.622 14.048 -24.774 1.00 47.91 133 LEU A N 1
ATOM 1031 C CA . LEU A 1 133 ? 20.251 14.741 -25.889 1.00 47.91 133 LEU A CA 1
ATOM 1032 C C . LEU A 1 133 ? 21.674 15.100 -25.443 1.00 47.91 133 LEU A C 1
ATOM 1034 O O . LEU A 1 133 ? 21.921 16.161 -24.882 1.00 47.91 133 LEU A O 1
ATOM 1038 N N . GLY A 1 134 ? 22.580 14.142 -25.610 1.00 46.06 134 GLY A N 1
ATOM 1039 C CA . GLY A 1 134 ? 23.996 14.217 -25.261 1.00 46.06 134 GLY A CA 1
ATOM 1040 C C . GLY A 1 134 ? 24.871 13.501 -26.290 1.00 46.06 134 GLY A C 1
ATOM 1041 O O . GLY A 1 134 ? 25.925 12.986 -25.939 1.00 46.06 134 GLY A O 1
ATOM 1042 N N . GLN A 1 135 ? 24.416 13.430 -27.545 1.00 42.94 135 GLN A N 1
ATOM 1043 C CA . GLN A 1 135 ? 25.276 13.167 -28.699 1.00 42.94 135 GLN A CA 1
ATOM 1044 C C . GLN A 1 135 ? 25.525 14.494 -29.418 1.00 42.94 135 GLN A C 1
ATOM 1046 O O . GLN A 1 135 ? 24.759 14.873 -30.300 1.00 42.94 135 GLN A O 1
ATOM 1051 N N . PHE A 1 136 ? 26.580 15.188 -28.996 1.00 42.25 136 PHE A N 1
ATOM 1052 C CA . PHE A 1 136 ? 27.366 16.124 -29.798 1.00 42.25 136 PHE A CA 1
ATOM 1053 C C . PHE A 1 136 ? 28.828 15.965 -29.388 1.00 42.25 136 PHE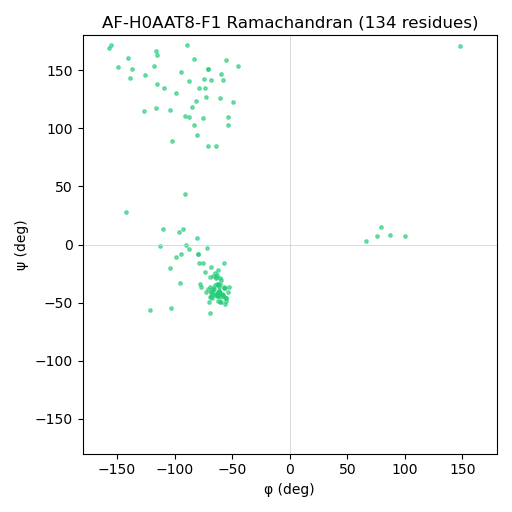 A C 1
ATOM 1055 O O . PHE A 1 136 ? 29.068 15.813 -28.167 1.00 42.25 136 PHE A O 1
#

pLDDT: mean 89.07, std 13.43, range [42.25, 98.44]

Foldseek 3Di:
DVVVVLVVLVVLLVVLLVVLVCLVVQVDQLVVQKDKDAAQADLVPDPDLDQVSLQVVVVVVVPDDDGHRDIFIWAQFPDDDDSNRRIHGSVPHPHHDSCCCSVPPRQVVSCVPSVVVVDDSCVSNVVPDPPDPPDD

Mean predicted aligned error: 6.35 Å

Solvent-accessible surface area (backbone atoms only — not comparable to full-atom values): 7906 Å² total; per-residue (Å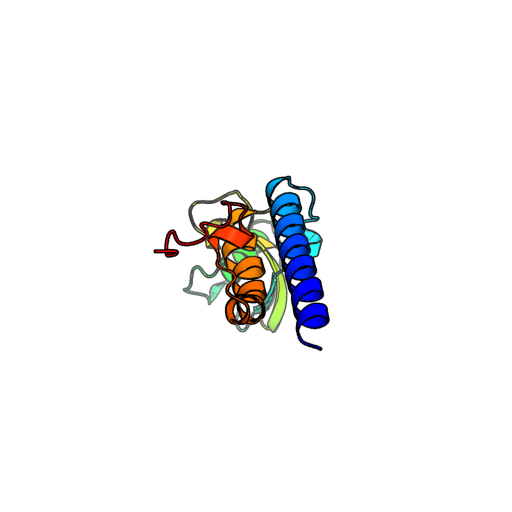²): 116,69,64,67,56,50,55,55,48,54,53,54,48,52,53,51,32,51,51,49,51,33,41,70,70,65,73,57,61,64,82,81,53,58,44,75,48,66,35,89,50,46,66,89,75,51,91,59,78,44,35,72,48,38,12,48,52,53,39,41,75,73,69,50,85,75,61,47,71,40,74,47,48,27,28,51,26,71,61,59,93,46,72,22,59,11,22,27,34,45,97,73,45,90,56,62,30,38,66,57,47,39,65,71,49,50,49,58,57,50,46,74,60,43,38,84,78,70,54,50,73,53,48,50,70,67,46,70,78,78,72,72,94,73,90,126

Secondary structure (DSSP, 8-state):
-HHHHHHHHHHHHHHHHHHHHHHHHT-S-GGGG-EEEE-SS-GGG--S--HHHHHHHHHHHTT----TT-EEEEEE-S-SSSHHHHEEEGGG-S---HHHHIIIIIHHHHHHHHGGGT--HHHHTT------S---

Nearest PDB structures (foldseek):
  5h12-assembly1_A  TM=9.076E-01  e=1.039E-09  Pyrococcus
  5omv-assembly1_A  TM=9.089E-01  e=2.626E-09  Thermococcus sp. 9oN-7
  8s87-assembly1_A  TM=8.785E-01  e=2.051E-09  Thermococcus kodakarensis KOD1
  6isg-assembly1_A  TM=8.940E-01  e=9.044E-09  Thermococcus sp. 9oN-7
  4ail-assembly1_C  TM=9.030E-01  e=3.115E-08  Pyrococcus furiosus

Sequence (136 aa):
MGKVLQDRIDEAAEEVKTTIEALNSGNVDVEDLKIYTTLTKPPEEYGSTAPHVEAVKKAEKRGDSIEAETTVDYVITRGGKSISDKAELTKYAENYDAEYYIENQVIPVALRVLKVFGYTKDELKGKGRQSGLGQF